Protein AF-A0A2T0BQ15-F1 (afdb_monomer)

Solvent-accessible surface area (backbone atoms only — not comparable to full-atom values): 6313 Å² total; per-residue (Å²): 106,24,30,39,38,37,35,32,74,86,77,49,72,52,70,53,41,28,50,55,69,60,53,50,50,51,54,53,51,52,72,65,61,74,88,78,66,89,41,71,50,75,47,66,38,82,91,47,77,49,77,45,54,50,73,47,51,68,48,77,51,77,43,77,57,71,75,83,78,70,88,64,88,60,79,81,61,71,74,48,74,63,56,56,54,49,52,54,49,53,52,56,48,53,54,51,53,53,56,54,60,76,72,110

Structure (mmCIF, N/CA/C/O backbone):
data_AF-A0A2T0BQ15-F1
#
_entry.id   AF-A0A2T0BQ15-F1
#
loop_
_atom_site.group_PDB
_atom_site.id
_atom_site.type_symbol
_atom_site.label_atom_id
_atom_site.label_alt_id
_atom_site.label_comp_id
_atom_site.label_asym_id
_atom_site.label_entity_id
_atom_site.label_seq_id
_atom_site.pdbx_PDB_ins_code
_atom_site.Cartn_x
_atom_site.Cartn_y
_atom_site.Cartn_z
_atom_site.occupancy
_atom_site.B_iso_or_equiv
_atom_site.auth_seq_id
_atom_site.auth_comp_id
_atom_site.auth_asym_id
_atom_site.auth_atom_id
_atom_site.pdbx_PDB_model_num
ATOM 1 N N . MET A 1 1 ? 2.068 10.011 8.830 1.00 90.19 1 MET A N 1
ATOM 2 C CA . MET A 1 1 ? 2.022 8.640 8.282 1.00 90.19 1 MET A CA 1
ATOM 3 C C . MET A 1 1 ? 0.958 8.592 7.204 1.00 90.19 1 MET A C 1
ATOM 5 O O . MET A 1 1 ? 0.005 9.365 7.279 1.00 90.19 1 MET A O 1
ATOM 9 N N . LYS A 1 2 ? 1.134 7.74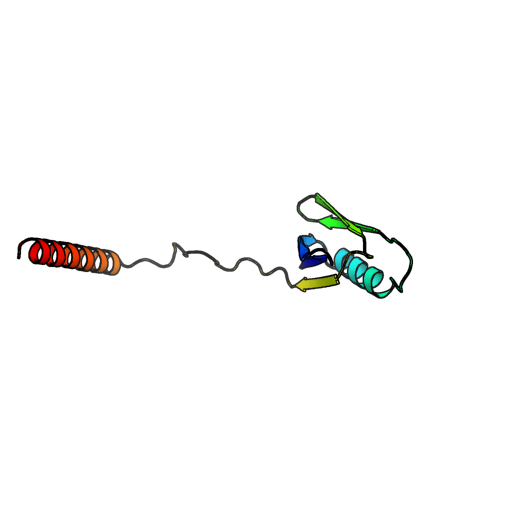4 6.198 1.00 93.56 2 LYS A N 1
ATOM 10 C CA . LYS A 1 2 ? 0.166 7.515 5.123 1.00 93.56 2 LYS A CA 1
ATOM 11 C C . LYS A 1 2 ? 0.022 6.011 4.932 1.00 93.56 2 LYS A C 1
ATOM 13 O O . LYS A 1 2 ? 1.001 5.279 5.095 1.00 93.56 2 LYS A O 1
ATOM 18 N N . ASP A 1 3 ? -1.178 5.587 4.570 1.00 95.00 3 ASP A N 1
ATOM 19 C CA . ASP A 1 3 ? -1.414 4.195 4.214 1.00 95.00 3 ASP A CA 1
ATOM 20 C C . ASP A 1 3 ? -1.012 3.993 2.759 1.00 95.00 3 ASP A C 1
ATOM 22 O O . ASP A 1 3 ? -1.159 4.890 1.918 1.00 95.00 3 ASP A O 1
ATOM 26 N N . TYR A 1 4 ? -0.490 2.816 2.452 1.00 95.62 4 TYR A N 1
ATOM 27 C CA . TYR A 1 4 ? -0.145 2.453 1.092 1.00 95.62 4 TYR A CA 1
ATOM 28 C C . TYR A 1 4 ? -0.694 1.085 0.724 1.00 95.62 4 TYR A C 1
ATOM 30 O O . TYR A 1 4 ? -0.937 0.209 1.553 1.00 95.62 4 TYR A O 1
ATOM 38 N N . THR A 1 5 ? -0.874 0.893 -0.575 1.00 96.62 5 THR A N 1
ATOM 39 C CA . THR A 1 5 ? -1.113 -0.418 -1.164 1.00 96.62 5 THR A CA 1
ATOM 40 C C . THR A 1 5 ? -0.315 -0.521 -2.451 1.00 96.62 5 THR A C 1
ATOM 42 O O . THR A 1 5 ? -0.438 0.308 -3.355 1.00 96.62 5 THR A O 1
ATOM 45 N N . ILE A 1 6 ? 0.528 -1.542 -2.525 1.00 96.50 6 ILE A N 1
ATOM 46 C CA . ILE A 1 6 ? 1.339 -1.883 -3.684 1.00 96.50 6 ILE A CA 1
ATOM 47 C C . ILE A 1 6 ? 0.724 -3.130 -4.305 1.00 96.50 6 ILE A C 1
ATOM 49 O O . ILE A 1 6 ? 0.712 -4.188 -3.679 1.00 96.50 6 ILE A O 1
ATOM 53 N N . TRP A 1 7 ? 0.248 -3.028 -5.543 1.00 96.94 7 TRP A N 1
ATOM 54 C CA . TRP A 1 7 ? -0.179 -4.190 -6.321 1.00 96.94 7 TRP A CA 1
ATOM 55 C C . TRP A 1 7 ? 0.988 -4.728 -7.123 1.00 96.94 7 TRP A C 1
ATOM 57 O O . TRP A 1 7 ? 1.656 -3.981 -7.843 1.00 96.94 7 TRP A O 1
ATOM 67 N N . LEU A 1 8 ? 1.205 -6.032 -7.024 1.00 95.19 8 LEU A N 1
ATOM 68 C CA . LEU A 1 8 ? 2.200 -6.757 -7.794 1.00 95.19 8 LEU A CA 1
ATOM 69 C C . LEU A 1 8 ? 1.543 -7.389 -9.023 1.00 95.19 8 LEU A C 1
ATOM 71 O O . LEU A 1 8 ? 0.388 -7.809 -8.983 1.00 95.19 8 LEU A O 1
ATOM 75 N N . LYS A 1 9 ? 2.303 -7.543 -10.108 1.00 92.75 9 LYS A N 1
ATOM 76 C CA . LYS A 1 9 ? 1.841 -8.156 -11.368 1.00 92.75 9 LYS A CA 1
ATOM 77 C C . LYS A 1 9 ? 1.307 -9.583 -11.200 1.00 92.75 9 LYS A C 1
ATOM 79 O O . LYS A 1 9 ? 0.532 -10.040 -12.031 1.00 92.75 9 LYS A O 1
ATOM 84 N N . GLY A 1 10 ? 1.711 -10.277 -10.133 1.00 92.50 10 GLY A N 1
ATOM 85 C CA . GLY A 1 10 ? 1.203 -11.603 -9.768 1.00 92.50 10 GLY A CA 1
ATOM 86 C C . GLY A 1 10 ? -0.195 -11.607 -9.136 1.00 92.50 10 GLY A C 1
ATOM 87 O O . GLY A 1 10 ? -0.669 -12.672 -8.762 1.00 92.50 10 GLY A O 1
ATOM 88 N N . GLY A 1 11 ? -0.842 -10.447 -8.978 1.00 91.19 11 GLY A N 1
ATOM 89 C CA . GLY A 1 11 ? -2.169 -10.309 -8.366 1.00 91.19 11 GLY A CA 1
ATOM 90 C C . GLY A 1 11 ? -2.154 -10.152 -6.843 1.00 91.19 11 GLY A C 1
ATOM 91 O O . GLY A 1 11 ? -3.180 -9.823 -6.255 1.00 91.19 11 GLY A O 1
ATOM 92 N N . ASN A 1 12 ? -0.996 -10.334 -6.207 1.00 95.19 12 ASN A N 1
ATOM 93 C CA . ASN A 1 12 ? -0.816 -10.092 -4.778 1.00 95.19 12 ASN A CA 1
ATOM 94 C C . ASN A 1 12 ? -0.688 -8.593 -4.482 1.00 95.19 12 ASN A C 1
ATOM 96 O O . ASN A 1 12 ? -0.275 -7.809 -5.341 1.00 95.19 12 ASN A O 1
ATOM 100 N N . SER A 1 13 ? -0.967 -8.212 -3.238 1.00 95.88 13 SER A N 1
ATOM 101 C CA . SER A 1 13 ? -0.777 -6.847 -2.754 1.00 95.88 13 SER A CA 1
ATOM 102 C C . SER A 1 13 ? -0.020 -6.810 -1.433 1.00 95.88 13 SER A C 1
ATOM 104 O O . SER A 1 13 ? -0.200 -7.687 -0.592 1.00 95.88 13 SER A O 1
ATOM 106 N N . ILE A 1 14 ? 0.778 -5.762 -1.248 1.00 95.44 14 ILE A N 1
ATOM 107 C CA . ILE A 1 14 ? 1.416 -5.409 0.022 1.00 95.44 14 IL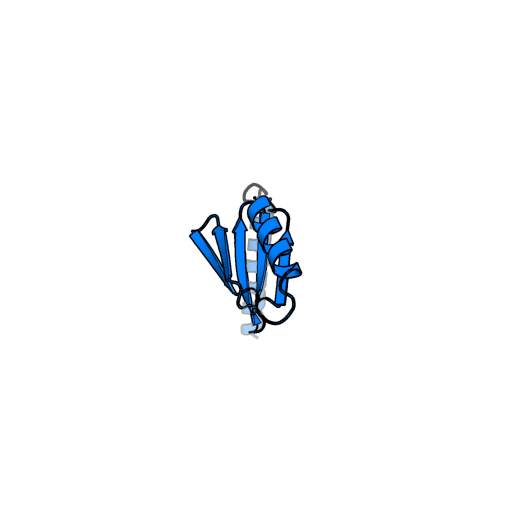E A CA 1
ATOM 108 C C . ILE A 1 14 ? 0.761 -4.116 0.492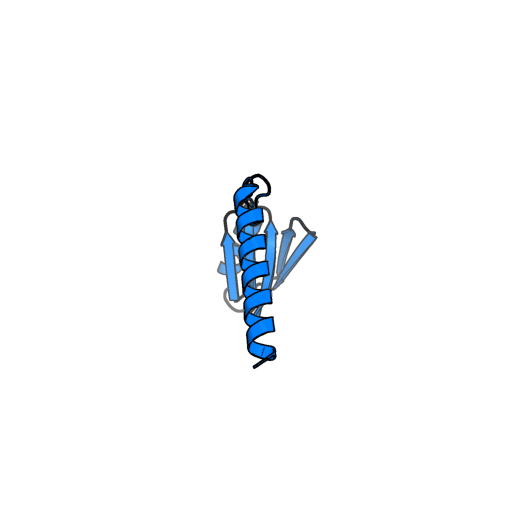 1.00 95.44 14 ILE A C 1
ATOM 110 O O . ILE A 1 14 ? 0.756 -3.133 -0.250 1.00 95.44 14 ILE A O 1
ATOM 114 N N . GLY A 1 15 ? 0.181 -4.127 1.684 1.00 95.12 15 GLY A N 1
ATOM 115 C CA . GLY A 1 15 ? -0.416 -2.948 2.299 1.00 95.12 15 GLY A CA 1
ATOM 116 C C . GLY A 1 15 ? 0.190 -2.701 3.670 1.00 95.12 15 GLY A C 1
ATOM 117 O O . GLY A 1 15 ? 0.643 -3.647 4.310 1.00 95.12 15 GLY A O 1
ATOM 118 N N . GLY A 1 16 ? 0.190 -1.443 4.089 1.00 94.94 16 GLY A N 1
ATOM 119 C CA . GLY A 1 16 ? 0.724 -1.030 5.379 1.00 94.94 16 GLY A CA 1
ATOM 120 C C . GLY A 1 16 ? 0.675 0.483 5.554 1.00 94.94 16 GLY A C 1
ATOM 121 O O . GLY A 1 16 ? 0.006 1.190 4.789 1.00 94.94 16 GLY A O 1
ATOM 122 N N . THR A 1 17 ? 1.417 0.974 6.539 1.00 95.75 17 THR A N 1
ATOM 123 C CA . THR A 1 17 ? 1.466 2.383 6.923 1.00 95.75 17 THR A CA 1
ATOM 124 C C . THR A 1 17 ? 2.924 2.808 7.102 1.00 95.75 17 THR A C 1
ATOM 126 O O . THR A 1 17 ? 3.672 2.235 7.888 1.00 95.75 17 THR A O 1
ATOM 129 N N . ALA A 1 18 ? 3.347 3.856 6.392 1.00 95.62 18 ALA A N 1
ATOM 130 C CA . ALA A 1 18 ? 4.733 4.337 6.415 1.00 95.62 18 ALA A CA 1
ATOM 131 C C . ALA A 1 18 ? 4.813 5.873 6.443 1.00 95.62 18 ALA A C 1
ATOM 133 O O . ALA A 1 18 ? 3.797 6.585 6.378 1.00 95.62 18 ALA A O 1
ATOM 134 N N . LYS A 1 19 ? 6.029 6.414 6.589 1.00 95.75 19 LYS A N 1
ATOM 135 C CA . LYS A 1 19 ? 6.257 7.861 6.484 1.00 95.75 19 LYS A CA 1
ATOM 136 C C . LYS A 1 19 ? 6.006 8.311 5.049 1.00 95.75 19 LYS A C 1
ATOM 138 O O . LYS A 1 19 ? 6.304 7.609 4.089 1.00 95.75 19 LYS A O 1
ATOM 143 N N . GLU A 1 20 ? 5.447 9.507 4.907 1.00 93.94 20 GLU A N 1
ATOM 144 C CA . GLU A 1 20 ? 5.085 10.043 3.594 1.00 93.94 20 GLU A CA 1
ATOM 145 C C . GLU A 1 20 ? 6.310 10.223 2.687 1.00 93.94 20 GLU A C 1
ATOM 147 O O . GLU A 1 20 ? 6.248 9.866 1.513 1.00 93.94 20 GLU A O 1
ATOM 152 N N . ASP A 1 21 ? 7.434 10.674 3.247 1.00 95.06 21 ASP A N 1
ATOM 153 C CA . ASP A 1 21 ? 8.688 10.862 2.511 1.00 95.06 21 ASP A CA 1
ATOM 154 C C . ASP A 1 21 ? 9.203 9.551 1.894 1.00 95.06 21 ASP A C 1
ATOM 156 O O . ASP A 1 21 ? 9.589 9.525 0.722 1.00 95.06 21 ASP A O 1
ATOM 160 N N . ASP A 1 22 ? 9.123 8.441 2.636 1.00 95.44 22 ASP A N 1
ATOM 161 C CA . ASP A 1 22 ? 9.546 7.119 2.161 1.00 95.44 22 ASP A CA 1
ATOM 162 C C . ASP A 1 22 ? 8.668 6.630 0.998 1.00 95.44 22 ASP A C 1
ATOM 164 O O . ASP A 1 22 ? 9.168 6.088 0.005 1.00 95.44 22 ASP A O 1
ATOM 168 N N . LEU A 1 23 ? 7.357 6.880 1.077 1.00 95.06 23 LEU A N 1
ATOM 169 C CA . LEU A 1 23 ? 6.388 6.515 0.040 1.00 95.06 23 LEU A CA 1
ATOM 170 C C . LEU A 1 23 ? 6.495 7.403 -1.207 1.00 95.06 23 LEU A C 1
ATOM 172 O O . LEU A 1 23 ? 6.298 6.932 -2.334 1.00 95.06 23 LEU A O 1
ATOM 176 N N . ILE A 1 24 ? 6.837 8.682 -1.039 1.00 93.94 24 ILE A N 1
ATOM 177 C CA . ILE A 1 24 ? 7.174 9.572 -2.155 1.00 93.94 24 ILE A CA 1
ATOM 178 C C . ILE A 1 24 ? 8.431 9.051 -2.858 1.00 93.94 24 ILE A C 1
ATOM 180 O O . ILE A 1 24 ? 8.415 8.916 -4.085 1.00 93.94 24 ILE A O 1
ATOM 184 N N . GLY A 1 25 ? 9.468 8.675 -2.102 1.00 93.56 25 GLY A N 1
ATOM 185 C CA . GLY A 1 25 ? 10.683 8.058 -2.638 1.00 93.56 25 GLY A CA 1
ATOM 186 C C . GLY A 1 25 ? 10.386 6.791 -3.446 1.00 93.56 25 GLY A C 1
ATOM 187 O O . GLY A 1 25 ? 10.809 6.679 -4.601 1.00 93.56 25 GLY A O 1
ATOM 188 N N . LEU A 1 26 ? 9.544 5.898 -2.913 1.00 93.50 26 LEU A N 1
ATOM 189 C CA . LEU A 1 26 ? 9.080 4.693 -3.606 1.00 93.50 26 LEU A CA 1
ATOM 190 C C . LEU A 1 26 ? 8.423 5.035 -4.956 1.00 93.50 26 LEU A C 1
ATOM 192 O O . LEU A 1 26 ? 8.757 4.454 -5.994 1.00 93.50 26 LEU A O 1
ATOM 196 N N . LYS A 1 27 ? 7.501 6.005 -4.963 1.00 92.06 27 LYS A N 1
ATOM 197 C CA . LYS A 1 27 ? 6.780 6.447 -6.167 1.00 92.06 27 LYS A CA 1
ATOM 198 C C . LYS A 1 27 ? 7.718 7.051 -7.210 1.00 92.06 27 LYS A C 1
ATOM 200 O O . LYS A 1 27 ? 7.535 6.827 -8.410 1.00 92.06 27 LYS A O 1
ATOM 205 N N . GLU A 1 28 ? 8.701 7.836 -6.787 1.00 91.19 28 GLU A N 1
ATOM 206 C CA . GLU A 1 28 ? 9.694 8.413 -7.690 1.00 91.19 28 GLU A CA 1
ATOM 207 C C . GLU A 1 28 ? 10.606 7.355 -8.300 1.00 91.19 28 GLU A C 1
ATOM 209 O O . GLU A 1 28 ? 10.843 7.381 -9.511 1.00 91.19 28 GLU A O 1
ATOM 214 N N . CYS A 1 29 ? 11.090 6.414 -7.488 1.00 90.75 29 CYS A N 1
ATOM 215 C CA . CYS A 1 29 ? 11.880 5.288 -7.963 1.00 90.75 29 CYS A CA 1
ATOM 216 C C . CYS A 1 29 ? 11.082 4.467 -8.978 1.00 90.75 29 CYS A C 1
ATOM 218 O O . CYS A 1 29 ? 11.574 4.242 -10.081 1.00 90.75 29 CYS A O 1
ATOM 220 N N . PHE A 1 30 ? 9.820 4.134 -8.688 1.00 90.31 30 PHE A N 1
ATOM 221 C CA . PHE A 1 30 ? 8.946 3.410 -9.615 1.00 90.31 30 PHE A CA 1
ATOM 222 C C . PHE A 1 30 ? 8.794 4.116 -10.974 1.00 90.31 30 PHE A C 1
ATOM 224 O O . PHE A 1 30 ? 8.940 3.484 -12.018 1.00 90.31 30 PHE A O 1
ATOM 231 N N . LYS A 1 31 ? 8.601 5.444 -10.996 1.00 88.06 31 LYS A N 1
ATOM 232 C CA . LYS A 1 31 ? 8.535 6.225 -12.251 1.00 88.06 31 LYS A CA 1
ATOM 233 C C . LYS A 1 31 ? 9.836 6.193 -13.060 1.00 88.06 31 LYS A C 1
ATOM 235 O O . LYS A 1 31 ? 9.800 6.323 -14.285 1.00 88.06 31 LYS A O 1
ATOM 240 N N . LYS A 1 32 ? 10.984 6.085 -12.383 1.00 86.12 32 LYS A N 1
ATOM 241 C CA . LYS A 1 32 ? 12.320 6.078 -12.999 1.00 86.12 32 LYS A CA 1
ATOM 242 C C . LYS A 1 32 ? 12.707 4.702 -13.547 1.00 86.12 32 LYS A C 1
ATOM 244 O O . LYS A 1 32 ? 13.595 4.637 -14.397 1.00 86.12 32 LYS A O 1
ATOM 249 N N . VAL A 1 33 ? 12.035 3.624 -13.130 1.00 81.31 33 VAL A N 1
ATOM 250 C CA . VAL A 1 33 ? 12.264 2.258 -13.630 1.00 81.31 33 VAL A CA 1
ATOM 251 C C . VAL A 1 33 ? 11.731 2.135 -15.060 1.00 81.31 33 VAL A C 1
ATOM 253 O O . VAL A 1 33 ? 10.667 1.594 -15.344 1.00 81.31 33 VAL A O 1
ATOM 256 N N . LYS A 1 34 ? 12.504 2.661 -16.011 1.00 60.62 34 LYS A N 1
ATOM 257 C CA . LYS A 1 34 ? 12.321 2.413 -17.438 1.00 60.62 34 LYS A CA 1
ATOM 258 C C . LYS A 1 34 ? 13.044 1.117 -17.810 1.00 60.62 34 LYS A C 1
ATOM 260 O O . LYS A 1 34 ? 14.222 1.096 -18.141 1.00 60.62 34 LYS A O 1
ATOM 265 N N . HIS A 1 35 ? 12.282 0.031 -17.794 1.00 57.91 35 HIS A N 1
ATOM 266 C CA . HIS A 1 35 ? 12.426 -1.116 -18.694 1.00 57.91 35 HIS A CA 1
ATOM 267 C C . HIS A 1 35 ? 13.597 -2.106 -18.593 1.00 57.91 35 HIS A C 1
ATOM 269 O O . HIS A 1 35 ? 13.560 -3.034 -19.399 1.00 57.91 35 HIS A O 1
ATOM 275 N N . ARG A 1 36 ? 14.574 -2.045 -17.672 1.00 53.62 36 ARG A N 1
ATOM 276 C CA . ARG A 1 36 ? 15.563 -3.159 -17.590 1.00 53.62 36 ARG A CA 1
ATOM 277 C C . ARG A 1 36 ? 16.384 -3.337 -16.314 1.00 53.62 36 ARG A C 1
ATOM 279 O O . ARG A 1 36 ? 17.183 -4.268 -16.258 1.00 53.62 36 ARG A O 1
ATOM 286 N N . SER A 1 37 ? 16.187 -2.513 -15.295 1.00 59.91 37 SER A N 1
ATOM 287 C CA . SER A 1 37 ? 16.924 -2.645 -14.037 1.00 59.91 37 SER A CA 1
ATOM 288 C C . SER A 1 37 ? 16.032 -3.325 -13.006 1.00 59.91 37 SER A C 1
ATOM 290 O O . SER A 1 37 ? 15.022 -2.749 -12.603 1.00 59.91 37 SER A O 1
ATOM 292 N N . TYR A 1 38 ? 16.400 -4.529 -12.564 1.00 61.12 38 TYR A N 1
ATOM 293 C CA . TYR A 1 38 ? 15.881 -5.081 -11.313 1.00 61.12 38 TYR A CA 1
ATOM 294 C C . TYR A 1 38 ? 16.324 -4.152 -10.180 1.00 61.12 38 TYR A C 1
ATOM 296 O O . TYR A 1 38 ? 17.443 -4.250 -9.687 1.00 61.12 38 TYR A O 1
ATOM 304 N N . SER A 1 39 ? 15.480 -3.192 -9.819 1.00 77.25 39 SER A N 1
ATOM 305 C CA . SER A 1 39 ? 15.707 -2.306 -8.682 1.00 77.25 39 SER A CA 1
ATOM 306 C C . SER A 1 39 ? 14.745 -2.688 -7.568 1.00 77.25 39 SER A C 1
ATOM 308 O O . SER A 1 39 ? 13.526 -2.606 -7.744 1.00 77.25 39 SER A O 1
ATOM 310 N N . GLY A 1 40 ? 15.302 -3.124 -6.443 1.00 88.06 40 GLY A N 1
ATOM 311 C CA . GLY A 1 40 ? 14.574 -3.187 -5.184 1.00 88.06 40 GLY A CA 1
ATOM 312 C C . GLY A 1 40 ? 14.424 -1.790 -4.585 1.00 88.06 40 GLY A C 1
ATOM 313 O O . GLY A 1 40 ? 15.239 -0.906 -4.853 1.00 88.06 40 GLY A O 1
ATOM 314 N N . TYR A 1 41 ? 13.383 -1.599 -3.791 1.00 92.88 41 TYR A N 1
ATOM 315 C CA . TYR A 1 41 ? 13.224 -0.452 -2.910 1.00 92.88 41 TYR A CA 1
ATOM 316 C C . TYR A 1 41 ? 12.876 -0.970 -1.517 1.00 92.88 41 TYR A C 1
ATOM 318 O O . TYR A 1 41 ? 12.068 -1.892 -1.392 1.00 92.88 41 TYR A O 1
ATOM 326 N N . GLU A 1 42 ? 13.511 -0.405 -0.500 1.00 95.50 42 GLU A N 1
ATOM 327 C CA . GLU A 1 42 ? 13.340 -0.790 0.897 1.00 95.50 42 GLU A CA 1
ATOM 328 C C . GLU A 1 42 ? 12.941 0.435 1.709 1.00 95.50 42 GLU A C 1
ATOM 330 O O . GLU A 1 42 ? 13.485 1.520 1.495 1.00 95.50 42 GLU A O 1
ATOM 335 N N . PHE A 1 43 ? 11.979 0.263 2.610 1.00 96.06 43 PHE A N 1
ATOM 336 C CA . PHE A 1 43 ? 11.550 1.306 3.532 1.00 96.06 43 PHE A CA 1
ATOM 337 C C . PHE A 1 43 ? 10.986 0.714 4.826 1.00 96.06 43 PHE A C 1
ATOM 339 O O . PHE A 1 43 ? 10.600 -0.455 4.880 1.00 96.06 43 PHE A O 1
ATOM 346 N N . GLU A 1 44 ? 10.951 1.545 5.866 1.00 96.62 44 GLU A N 1
ATOM 347 C CA . GLU A 1 44 ? 10.405 1.200 7.176 1.00 96.62 44 GLU A CA 1
ATOM 348 C C . GLU A 1 44 ? 8.886 1.448 7.200 1.00 96.62 44 GLU A C 1
ATOM 350 O O . GLU A 1 44 ? 8.398 2.552 6.939 1.00 96.62 44 GLU A O 1
ATOM 355 N N . ASP A 1 45 ? 8.144 0.392 7.503 1.00 94.94 45 ASP A N 1
ATOM 356 C CA . ASP A 1 45 ? 6.723 0.386 7.827 1.00 94.94 45 ASP A CA 1
ATOM 357 C C . ASP A 1 45 ? 6.541 0.400 9.354 1.00 94.94 45 ASP A C 1
ATOM 359 O O . ASP A 1 45 ? 7.439 0.043 10.116 1.00 94.94 45 ASP A O 1
ATOM 363 N N . THR A 1 46 ? 5.357 0.775 9.826 1.00 93.81 46 THR A N 1
ATOM 364 C CA . THR A 1 46 ? 4.969 0.634 11.236 1.00 93.81 46 THR A CA 1
ATOM 365 C C . THR A 1 46 ? 5.151 -0.768 11.825 1.00 93.81 46 THR A C 1
ATOM 367 O O . THR A 1 46 ? 5.417 -0.881 13.021 1.00 93.81 46 THR A O 1
ATOM 370 N N . GLU A 1 47 ? 5.009 -1.825 11.022 1.00 92.81 47 GLU A N 1
ATOM 371 C CA . GLU A 1 47 ? 5.098 -3.220 11.470 1.00 92.81 47 GLU A CA 1
ATOM 372 C C . GLU A 1 47 ? 6.453 -3.880 11.164 1.00 92.81 47 GLU A C 1
ATOM 374 O O . GLU A 1 47 ? 6.700 -5.014 11.583 1.00 92.81 47 GLU A O 1
ATOM 379 N N . GLY A 1 48 ? 7.359 -3.199 10.455 1.00 94.31 48 GLY A N 1
ATOM 380 C CA . GLY A 1 48 ? 8.661 -3.760 10.100 1.00 94.31 48 GLY A CA 1
ATOM 381 C C . GLY A 1 48 ? 9.296 -3.112 8.876 1.00 94.31 48 GLY A C 1
ATOM 382 O O . GLY A 1 48 ? 9.127 -1.930 8.620 1.00 94.31 48 GLY A O 1
ATOM 383 N N . ILE A 1 49 ? 10.061 -3.889 8.112 1.00 96.19 49 ILE A N 1
ATOM 384 C CA . ILE A 1 49 ? 10.729 -3.411 6.896 1.00 96.19 49 ILE A CA 1
ATOM 385 C C . ILE A 1 49 ? 10.055 -4.041 5.684 1.00 96.19 49 ILE A C 1
ATOM 387 O O . ILE A 1 49 ? 9.849 -5.256 5.640 1.00 96.19 49 ILE A O 1
ATOM 391 N N . VAL A 1 50 ? 9.750 -3.220 4.683 1.00 95.75 50 VAL A N 1
ATOM 392 C CA . VAL A 1 50 ? 9.181 -3.669 3.414 1.00 95.75 50 VAL A CA 1
ATOM 393 C C . VAL A 1 50 ? 10.217 -3.549 2.312 1.00 95.75 50 VAL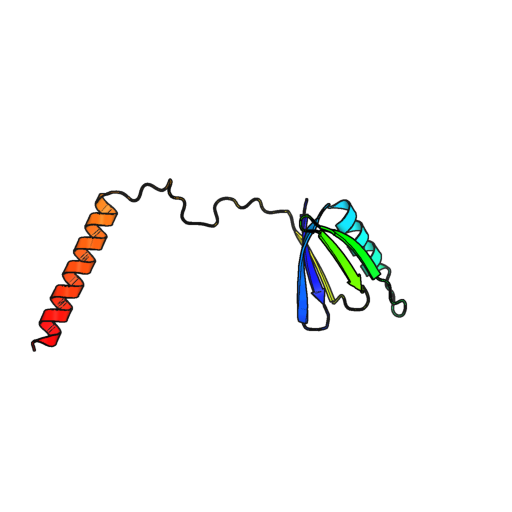 A C 1
ATOM 395 O O . VAL A 1 50 ? 10.692 -2.461 1.996 1.00 95.75 50 VAL A O 1
ATOM 398 N N . CYS A 1 51 ? 10.518 -4.683 1.682 1.00 94.12 51 CYS A N 1
ATOM 399 C CA . CYS A 1 51 ? 11.379 -4.769 0.510 1.00 94.12 51 CYS A CA 1
ATOM 400 C C . CYS A 1 51 ? 10.521 -5.134 -0.706 1.00 94.12 51 CYS A C 1
ATOM 402 O O . CYS A 1 51 ? 9.880 -6.186 -0.731 1.00 94.12 51 CYS A O 1
ATOM 404 N N . VAL A 1 52 ? 10.522 -4.293 -1.741 1.00 92.81 52 VAL A N 1
ATOM 405 C CA . VAL A 1 52 ? 9.733 -4.521 -2.957 1.00 92.81 52 VAL A CA 1
ATOM 406 C C . VAL A 1 52 ? 10.603 -4.468 -4.206 1.00 92.81 52 VAL A C 1
ATOM 408 O O . VAL A 1 52 ? 11.379 -3.535 -4.410 1.00 92.81 52 VAL A O 1
ATOM 411 N N . CYS A 1 53 ? 10.455 -5.456 -5.091 1.00 92.19 53 CYS A N 1
ATOM 412 C CA . CYS A 1 53 ? 11.045 -5.385 -6.422 1.00 92.19 53 CYS A CA 1
ATOM 413 C C . CYS A 1 53 ? 10.189 -4.479 -7.314 1.00 92.19 53 CYS A C 1
ATOM 415 O O . CYS A 1 53 ? 9.074 -4.838 -7.690 1.00 92.19 53 CYS A O 1
ATOM 417 N N . LEU A 1 54 ? 10.711 -3.315 -7.711 1.00 91.69 54 LEU A N 1
ATOM 418 C CA . LEU A 1 54 ? 9.964 -2.343 -8.522 1.00 91.69 54 LEU A CA 1
ATOM 419 C C . LEU A 1 54 ? 9.601 -2.874 -9.914 1.00 91.69 54 LEU A C 1
ATOM 421 O O . LEU A 1 54 ? 8.669 -2.374 -10.538 1.00 91.69 54 LEU A O 1
ATOM 425 N N . SER A 1 55 ? 10.312 -3.898 -10.397 1.00 89.81 55 SER A N 1
ATOM 426 C CA . SER A 1 55 ? 9.977 -4.579 -11.655 1.00 89.81 55 SER A CA 1
ATOM 427 C C . SER A 1 55 ? 8.683 -5.392 -11.563 1.00 89.81 55 SER A C 1
ATOM 429 O O . SER A 1 55 ? 8.017 -5.573 -12.586 1.00 89.81 55 SER A O 1
ATOM 431 N N . ASP A 1 56 ? 8.298 -5.824 -10.362 1.00 90.94 56 ASP A N 1
ATOM 432 C CA . ASP A 1 56 ? 7.088 -6.612 -10.115 1.00 90.94 56 ASP A CA 1
ATOM 433 C C . ASP A 1 56 ? 5.894 -5.747 -9.717 1.00 90.94 56 ASP A C 1
ATOM 435 O O . ASP A 1 56 ? 4.763 -6.229 -9.711 1.00 90.94 56 ASP A O 1
ATOM 439 N N . VAL A 1 57 ? 6.116 -4.461 -9.443 1.00 92.50 57 VAL A N 1
ATOM 440 C CA . VAL A 1 57 ? 5.052 -3.511 -9.118 1.00 92.50 57 VAL A CA 1
ATOM 441 C C . VAL A 1 57 ? 4.224 -3.200 -10.365 1.00 92.50 57 VAL A C 1
ATOM 443 O O . VAL A 1 57 ? 4.741 -2.855 -11.430 1.00 92.50 57 VAL A O 1
ATOM 446 N N . GLN A 1 58 ? 2.911 -3.325 -10.222 1.00 94.00 58 GLN A N 1
ATOM 447 C C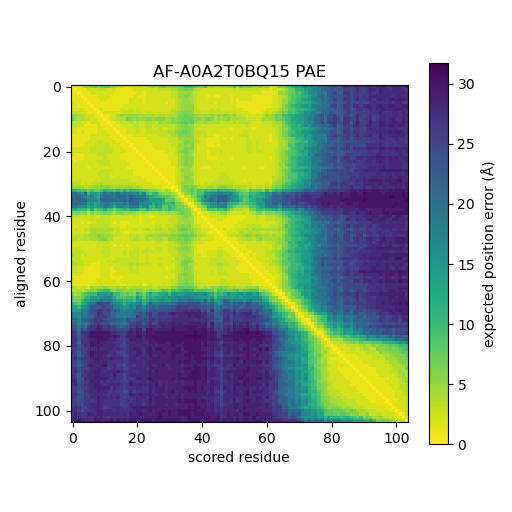A . GLN A 1 58 ? 1.913 -2.939 -11.213 1.00 94.00 58 GLN A CA 1
ATOM 448 C C . GLN A 1 58 ? 1.351 -1.547 -10.916 1.00 94.00 58 GLN A C 1
ATOM 450 O O . GLN A 1 58 ? 1.215 -0.733 -11.828 1.00 94.00 58 GLN A O 1
ATOM 455 N N . ALA A 1 59 ? 1.023 -1.274 -9.654 1.00 94.25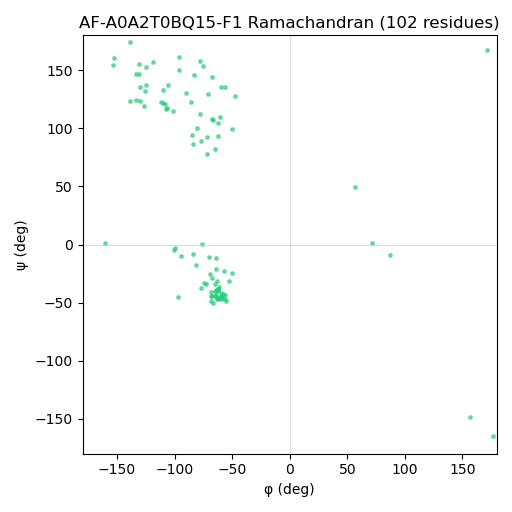 59 ALA A N 1
ATOM 456 C CA . ALA A 1 59 ? 0.451 -0.006 -9.222 1.00 94.25 59 ALA A CA 1
ATOM 457 C C . ALA A 1 59 ? 0.785 0.280 -7.755 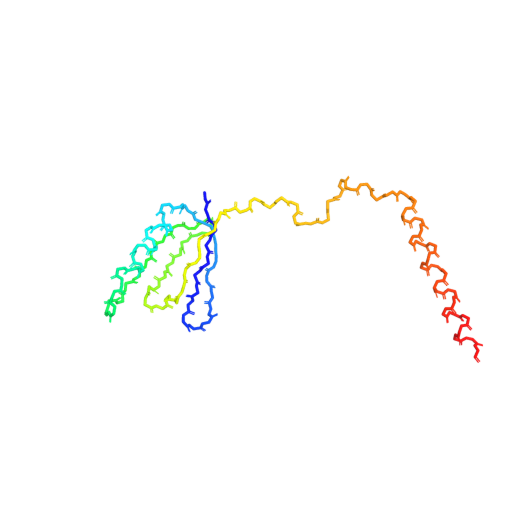1.00 94.25 59 ALA A C 1
ATOM 459 O O . ALA A 1 59 ? 0.999 -0.640 -6.968 1.00 94.25 59 ALA A O 1
ATOM 460 N N . ILE A 1 60 ? 0.795 1.564 -7.395 1.00 94.62 60 ILE A N 1
ATOM 461 C CA . ILE A 1 60 ? 0.992 2.045 -6.024 1.00 94.62 60 ILE A CA 1
ATOM 462 C C . ILE A 1 60 ? -0.120 3.050 -5.725 1.00 94.62 60 ILE A C 1
ATOM 464 O O . ILE A 1 60 ? -0.257 4.044 -6.445 1.00 94.62 60 ILE A O 1
ATOM 468 N N . ALA A 1 61 ? -0.884 2.810 -4.663 1.00 94.75 61 ALA A N 1
ATOM 469 C CA . ALA A 1 61 ? -1.766 3.795 -4.050 1.00 94.75 61 ALA A CA 1
ATOM 470 C C . ALA A 1 61 ? -1.153 4.278 -2.734 1.00 94.75 61 ALA A C 1
ATOM 472 O O . ALA A 1 61 ? -0.635 3.477 -1.961 1.00 94.75 61 ALA A O 1
ATOM 473 N N . ILE A 1 62 ? -1.222 5.588 -2.506 1.00 93.44 62 ILE A N 1
ATOM 474 C CA . ILE A 1 62 ? -0.856 6.239 -1.247 1.00 93.44 62 ILE A CA 1
ATOM 475 C C . ILE A 1 62 ? -2.070 7.066 -0.851 1.00 93.44 62 ILE A C 1
ATOM 477 O O . ILE A 1 62 ? -2.492 7.940 -1.614 1.00 93.44 62 ILE A O 1
ATOM 481 N N . THR A 1 63 ? -2.644 6.766 0.303 1.00 89.44 63 THR A N 1
ATOM 482 C CA . THR A 1 63 ? -3.847 7.420 0.814 1.00 89.44 63 THR A CA 1
ATOM 483 C C . THR A 1 63 ? -3.549 8.103 2.133 1.00 89.44 63 THR A C 1
ATOM 485 O O . THR A 1 63 ? -2.595 7.772 2.841 1.00 89.44 63 THR A O 1
ATOM 488 N N . GLU A 1 64 ? -4.363 9.100 2.469 1.00 82.81 64 GLU A N 1
ATOM 489 C CA . GLU A 1 64 ? -4.311 9.644 3.818 1.00 82.81 64 GLU A CA 1
ATOM 490 C C . GLU A 1 64 ? -4.622 8.534 4.810 1.00 82.81 64 GLU A C 1
ATOM 492 O O . GLU A 1 64 ? -5.546 7.750 4.582 1.00 82.81 64 GLU A O 1
ATOM 497 N N . CYS A 1 65 ? -3.825 8.471 5.877 1.00 67.94 65 CYS A N 1
ATOM 498 C CA . CYS A 1 65 ? -4.109 7.579 6.983 1.00 67.94 65 CYS A CA 1
ATOM 499 C C . CYS A 1 65 ? -5.451 8.032 7.548 1.00 67.94 65 CYS A C 1
ATOM 501 O O . CYS A 1 65 ? -5.568 9.117 8.127 1.00 67.94 65 CYS A O 1
ATOM 503 N N . THR A 1 66 ? -6.493 7.269 7.243 1.00 64.88 66 THR A N 1
ATOM 504 C CA . THR A 1 66 ? -7.823 7.604 7.720 1.00 64.88 66 THR A CA 1
ATOM 505 C C . THR A 1 66 ? -7.848 7.089 9.141 1.00 64.88 66 THR A C 1
ATOM 507 O O . THR A 1 66 ? -7.981 5.885 9.352 1.00 64.88 66 THR A O 1
ATOM 510 N N . GLU A 1 67 ? -7.654 7.983 10.117 1.00 59.12 67 GLU A N 1
ATOM 511 C CA . GLU A 1 67 ? -7.910 7.627 11.511 1.00 59.12 67 GLU A CA 1
ATOM 512 C C . GLU A 1 67 ? -9.274 6.954 11.556 1.00 59.12 67 GLU A C 1
ATOM 514 O O . GLU A 1 67 ? -10.243 7.471 10.988 1.00 59.1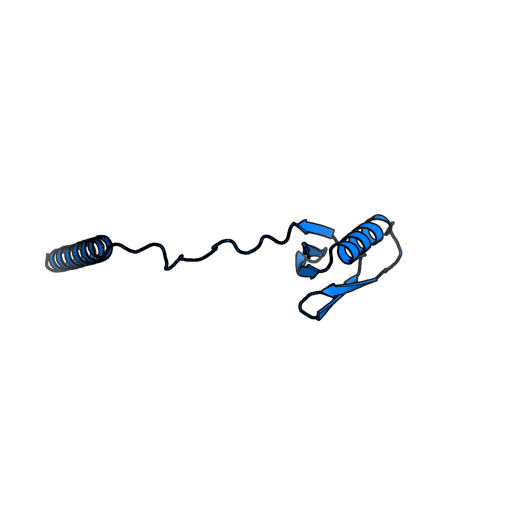2 67 GLU A O 1
ATOM 519 N N . ASN A 1 68 ? -9.314 5.771 12.161 1.00 57.22 68 ASN A N 1
ATOM 520 C CA . ASN A 1 68 ? -10.508 4.958 12.254 1.00 57.22 68 ASN A CA 1
ATOM 521 C C . ASN A 1 68 ? -11.536 5.708 13.116 1.00 57.22 68 ASN A C 1
ATOM 523 O O . ASN A 1 68 ? -11.621 5.516 14.326 1.00 57.22 68 ASN A O 1
ATOM 527 N N . LYS A 1 69 ? -12.265 6.642 12.503 1.00 55.78 69 LYS A N 1
ATOM 528 C CA . LYS A 1 69 ? -13.399 7.332 13.101 1.00 55.78 69 LYS A CA 1
ATOM 529 C C . LYS A 1 69 ? -14.556 6.348 13.053 1.00 55.78 69 LYS A C 1
ATOM 531 O O . LYS A 1 69 ? -15.285 6.295 12.069 1.00 55.78 69 LYS A O 1
ATOM 536 N N . ASP A 1 70 ? -14.661 5.543 14.102 1.00 55.12 70 ASP A N 1
ATOM 537 C CA . ASP A 1 70 ? -15.832 4.724 14.409 1.00 55.12 70 ASP A CA 1
ATOM 538 C C . ASP A 1 70 ? -16.275 3.745 13.306 1.00 55.12 70 ASP A C 1
ATOM 540 O O . ASP A 1 70 ? -17.461 3.650 12.986 1.00 55.12 70 ASP A O 1
ATOM 544 N N . ILE A 1 71 ? -15.366 2.941 12.745 1.00 56.34 71 ILE A N 1
ATOM 545 C CA . ILE A 1 71 ? -15.802 1.733 12.028 1.00 56.34 71 ILE A CA 1
ATOM 546 C C . ILE A 1 71 ? -16.002 0.616 13.063 1.00 56.34 71 ILE A C 1
ATOM 548 O O . ILE A 1 71 ? -15.100 -0.160 13.373 1.00 56.34 71 ILE A O 1
ATOM 552 N N . GLY A 1 72 ? -17.207 0.579 13.636 1.00 56.81 72 GLY A N 1
ATOM 553 C CA . GLY A 1 72 ? -17.657 -0.381 14.646 1.00 56.81 72 GLY A CA 1
ATOM 554 C C . GLY A 1 72 ? -19.017 0.018 15.230 1.00 56.81 72 GLY A C 1
ATOM 555 O O . GLY A 1 72 ? -19.494 1.130 15.013 1.00 56.81 72 GLY A O 1
ATOM 556 N N . PHE A 1 73 ? -19.672 -0.880 15.972 1.00 51.97 73 PHE A N 1
ATOM 557 C CA . PHE A 1 73 ? -20.836 -0.490 16.773 1.00 51.97 73 PHE A CA 1
ATOM 558 C C . PHE A 1 73 ? -20.360 0.446 17.883 1.00 51.97 73 PHE A C 1
ATOM 560 O O . PHE A 1 73 ? -19.709 0.000 18.826 1.00 51.97 73 PHE A O 1
ATOM 567 N N . ASN A 1 74 ? -20.671 1.736 17.767 1.00 52.97 74 ASN A N 1
ATOM 568 C CA . ASN A 1 74 ? -20.405 2.685 18.834 1.00 52.97 74 ASN A CA 1
ATOM 569 C C . ASN A 1 74 ? -21.318 2.337 20.026 1.00 52.97 74 ASN A C 1
ATOM 571 O O . ASN A 1 74 ? -22.537 2.523 19.961 1.00 52.97 74 ASN A O 1
ATOM 575 N N . THR A 1 75 ? -20.744 1.791 21.100 1.00 56.25 75 THR A N 1
ATOM 576 C CA . THR A 1 75 ? -21.473 1.436 22.329 1.00 56.25 75 THR A CA 1
ATOM 577 C C . THR A 1 75 ? -22.066 2.650 23.044 1.00 56.25 75 THR A C 1
ATOM 579 O O . THR A 1 75 ? -22.916 2.474 23.915 1.00 56.25 75 THR A O 1
ATOM 582 N N . ASP A 1 76 ? -21.677 3.867 22.649 1.00 53.22 76 ASP A N 1
ATOM 583 C CA . ASP A 1 76 ? -22.229 5.117 23.176 1.00 53.22 76 ASP A CA 1
ATOM 584 C C . ASP A 1 76 ? -23.526 5.533 22.472 1.00 53.22 76 ASP A C 1
ATOM 586 O O . ASP A 1 76 ? -24.239 6.425 22.942 1.00 53.22 76 ASP A O 1
ATOM 590 N N . SER A 1 77 ? -23.904 4.848 21.384 1.00 55.38 77 SER A N 1
ATOM 591 C CA . SER A 1 77 ? -25.287 4.877 20.919 1.00 55.38 77 SER A CA 1
ATOM 592 C C . SER A 1 77 ? -26.126 4.063 21.902 1.00 55.38 77 SER A C 1
ATOM 594 O O . SER A 1 77 ? -26.218 2.841 21.827 1.00 55.38 77 SER A O 1
ATOM 596 N N . GLN A 1 78 ? -26.683 4.762 22.893 1.00 57.97 78 GLN A N 1
ATOM 597 C CA . GLN A 1 78 ? -27.619 4.208 23.863 1.00 57.97 78 GLN A CA 1
ATOM 598 C C . GLN A 1 78 ? -28.720 3.454 23.109 1.00 57.97 78 GLN A C 1
ATOM 600 O O . GLN A 1 78 ? -29.660 4.065 22.601 1.00 57.97 78 GLN A O 1
ATOM 605 N N . ILE A 1 79 ? -28.611 2.125 23.021 1.00 60.34 79 ILE A N 1
ATOM 606 C CA . ILE A 1 79 ? -29.740 1.289 22.627 1.00 60.34 79 ILE A CA 1
ATOM 607 C C . ILE A 1 79 ? -30.791 1.567 23.691 1.00 60.34 79 ILE A C 1
ATOM 609 O O . ILE A 1 79 ? -30.604 1.212 24.860 1.00 60.34 79 ILE A O 1
ATOM 613 N N . SER A 1 80 ? -31.864 2.260 23.310 1.00 70.81 80 SER A N 1
ATOM 614 C CA . SER A 1 80 ? -32.917 2.580 24.258 1.00 70.81 80 SER A CA 1
ATOM 615 C C . SER A 1 80 ? -33.416 1.266 24.865 1.00 70.81 80 SER A C 1
ATOM 617 O O . SER A 1 80 ? -33.652 0.299 24.130 1.00 70.81 80 SER A O 1
ATOM 619 N N . PRO A 1 81 ? -33.625 1.188 26.191 1.00 72.25 81 PRO A N 1
ATOM 620 C CA . PRO A 1 81 ? -34.270 0.035 26.812 1.00 72.25 81 PRO A CA 1
ATOM 621 C C . PRO A 1 81 ? -35.592 -0.350 26.127 1.00 72.25 81 PRO A C 1
ATOM 623 O O . PRO A 1 81 ? -36.014 -1.508 26.189 1.00 72.25 81 PRO A O 1
ATOM 626 N N . ASP A 1 82 ? -36.241 0.598 25.450 1.00 77.81 82 ASP A N 1
ATOM 627 C CA . ASP A 1 82 ? -37.459 0.363 24.684 1.00 77.81 82 ASP A CA 1
ATOM 628 C C . ASP A 1 82 ? -37.216 -0.368 23.358 1.00 77.81 82 ASP A C 1
ATOM 630 O O . ASP A 1 82 ? -38.035 -1.214 22.987 1.00 77.81 82 ASP A O 1
ATOM 634 N N . ASP A 1 83 ? -36.075 -0.150 22.700 1.00 77.56 83 ASP A N 1
ATOM 635 C CA . ASP A 1 83 ? -35.696 -0.865 21.477 1.00 77.56 83 ASP A CA 1
ATOM 636 C C . ASP A 1 83 ? -35.406 -2.339 21.773 1.00 77.56 83 ASP A C 1
ATOM 638 O O . ASP A 1 83 ? -35.896 -3.227 21.069 1.00 77.56 83 ASP A O 1
ATOM 642 N N . VAL A 1 84 ? -34.724 -2.625 22.888 1.00 78.25 84 VAL A N 1
ATOM 643 C CA . VAL A 1 84 ? -34.495 -4.004 23.358 1.00 78.25 84 VAL A CA 1
ATOM 644 C C . VAL A 1 84 ? -35.825 -4.698 23.659 1.00 78.25 84 VAL A C 1
ATOM 646 O O . VAL A 1 84 ? -36.070 -5.824 23.215 1.00 78.25 84 VAL A O 1
ATOM 649 N N . LYS A 1 85 ? -36.737 -4.018 24.368 1.00 84.38 85 LYS A N 1
ATOM 650 C CA . LYS A 1 85 ? -38.073 -4.553 24.684 1.00 84.38 85 LYS A CA 1
ATOM 651 C C . LYS A 1 85 ? -38.931 -4.760 23.440 1.00 84.38 85 LYS A C 1
ATOM 653 O O . LYS A 1 85 ? -39.773 -5.662 23.438 1.00 84.38 85 LYS A O 1
ATOM 658 N N . LYS A 1 86 ? -38.790 -3.915 22.418 1.00 88.19 86 LYS A N 1
ATOM 659 C CA . LYS A 1 86 ? -39.495 -4.063 21.142 1.00 88.19 86 LYS A CA 1
ATOM 660 C C . LYS A 1 86 ? -38.984 -5.292 20.396 1.00 88.19 86 LYS A C 1
ATOM 662 O O . LYS A 1 86 ? -39.790 -6.150 20.038 1.00 88.19 86 LYS A O 1
ATOM 667 N N . CYS A 1 87 ? -37.665 -5.433 20.278 1.00 83.88 87 CYS A N 1
ATOM 668 C CA . CYS A 1 87 ? -37.027 -6.573 19.622 1.00 83.88 87 CYS A CA 1
ATOM 669 C C . CYS A 1 87 ? -37.403 -7.905 20.297 1.00 83.88 87 CYS A C 1
ATOM 671 O O . CYS A 1 87 ? -37.830 -8.851 19.635 1.00 83.88 87 CYS A O 1
ATOM 673 N N . ALA A 1 88 ? -37.363 -7.958 21.634 1.00 88.50 88 ALA A N 1
ATOM 674 C CA . ALA A 1 88 ? -37.751 -9.146 22.397 1.00 88.50 88 ALA A CA 1
ATOM 675 C C . ALA A 1 88 ? -39.231 -9.530 22.199 1.00 88.50 88 ALA A C 1
ATOM 677 O O . ALA A 1 88 ? -39.569 -10.717 22.106 1.00 88.50 88 ALA A O 1
ATOM 678 N N . ARG A 1 89 ? -40.126 -8.536 22.105 1.00 90.44 89 ARG A N 1
ATOM 679 C CA . ARG A 1 89 ? -41.556 -8.758 21.836 1.00 90.44 89 ARG A CA 1
ATOM 680 C C . ARG A 1 89 ? -41.801 -9.278 20.424 1.00 90.44 89 ARG A C 1
ATOM 682 O O . ARG A 1 89 ? -42.572 -10.223 20.264 1.00 90.44 89 ARG A O 1
ATOM 689 N N . GLU A 1 90 ? -41.144 -8.704 19.421 1.00 92.06 90 GLU A N 1
ATOM 690 C CA . GLU A 1 90 ? -41.258 -9.158 18.031 1.00 92.06 90 GLU A CA 1
ATOM 691 C C . GLU A 1 90 ? -40.730 -10.583 17.854 1.00 92.06 90 GLU A C 1
ATOM 693 O O . GLU A 1 90 ? -41.400 -11.412 17.236 1.00 92.06 90 GLU A O 1
ATOM 698 N N . PHE A 1 91 ? -39.590 -10.905 18.467 1.00 91.25 91 PHE A N 1
ATOM 699 C CA . PHE A 1 91 ? -39.036 -12.258 18.456 1.00 91.25 91 PHE A CA 1
ATOM 700 C C . PHE A 1 91 ? -39.984 -13.272 19.110 1.00 91.25 91 PHE A C 1
ATOM 702 O O . PHE A 1 91 ? -40.299 -14.307 18.523 1.00 91.25 91 PHE A O 1
ATOM 709 N N . SER A 1 92 ? -40.517 -12.936 20.289 1.00 92.69 92 SER A N 1
ATOM 710 C CA . SER A 1 92 ? -41.477 -13.787 21.005 1.00 92.69 92 SER A CA 1
ATOM 711 C C . SER A 1 92 ? -42.764 -14.015 20.211 1.00 92.69 92 SER A C 1
ATOM 713 O O . SER A 1 92 ? -43.338 -15.102 20.264 1.00 92.69 92 SER A O 1
ATOM 715 N N . LYS A 1 93 ? -43.230 -13.000 19.474 1.00 93.62 93 LYS A N 1
ATOM 716 C CA . LYS A 1 93 ? -44.400 -13.112 18.601 1.00 93.62 93 LYS A CA 1
ATOM 717 C C . LYS A 1 93 ? -44.127 -14.068 17.438 1.00 93.62 93 LYS A C 1
ATOM 719 O O . LYS A 1 93 ? -44.885 -15.012 17.262 1.00 93.62 93 LYS A O 1
ATOM 724 N N . ARG A 1 94 ? -43.009 -13.892 16.722 1.00 92.25 94 ARG A N 1
ATOM 725 C CA . ARG A 1 94 ? -42.623 -14.771 15.601 1.00 92.25 94 ARG A CA 1
ATOM 726 C C . ARG A 1 94 ? -42.499 -16.232 16.025 1.00 92.25 94 ARG A C 1
ATOM 728 O O . ARG A 1 94 ? -43.004 -17.107 15.337 1.00 92.25 94 ARG A O 1
ATOM 735 N N . LEU A 1 95 ? -41.901 -16.490 17.188 1.00 90.44 95 LEU A N 1
ATOM 736 C CA . LEU A 1 95 ? -41.814 -17.838 17.758 1.00 90.44 95 LEU A CA 1
ATOM 737 C C . LEU A 1 95 ? -43.191 -18.460 18.003 1.00 90.44 95 LEU A C 1
ATOM 739 O O . LEU A 1 95 ? -43.404 -19.628 17.684 1.00 90.44 95 LEU A O 1
ATOM 743 N N . LYS A 1 96 ? -44.128 -17.690 18.568 1.00 91.88 96 LYS A N 1
ATOM 744 C CA . LYS A 1 96 ? -45.499 -18.159 18.808 1.00 91.88 96 LYS A CA 1
ATOM 745 C C . LYS A 1 96 ? -46.234 -18.447 17.505 1.00 91.88 96 LYS A C 1
ATOM 747 O O . LYS A 1 96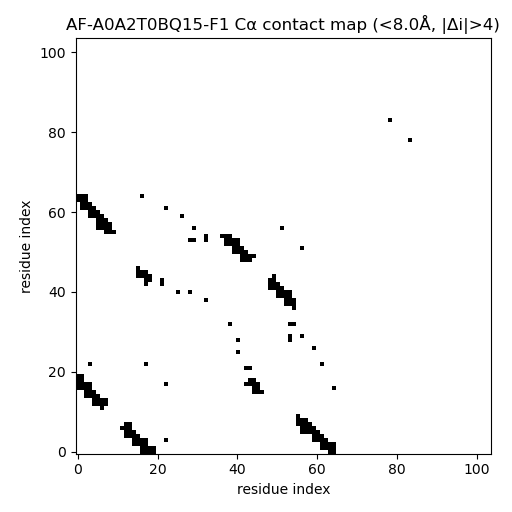 ? -46.872 -19.492 17.417 1.00 91.88 96 LYS A O 1
ATOM 752 N N . ASP A 1 97 ? -46.114 -17.560 16.525 1.00 93.38 97 ASP A N 1
ATOM 753 C CA . ASP A 1 97 ? -46.773 -17.702 15.228 1.00 93.38 97 ASP A CA 1
ATOM 754 C C . ASP A 1 97 ? -46.251 -18.964 14.507 1.00 93.38 97 ASP A C 1
ATOM 756 O O . ASP A 1 97 ? -47.042 -19.829 14.133 1.00 93.38 97 ASP A O 1
ATOM 760 N N . SER A 1 98 ? -44.929 -19.175 14.463 1.00 89.88 98 SER A N 1
ATOM 761 C CA . SER A 1 98 ? -44.322 -20.391 13.894 1.00 89.88 98 SER A CA 1
ATOM 762 C C . SER A 1 98 ? -44.719 -21.678 14.629 1.00 89.88 98 SER A C 1
ATOM 764 O O . SER A 1 98 ? -44.946 -22.712 14.004 1.00 89.88 98 SER A O 1
ATOM 766 N N . LEU A 1 99 ? -44.834 -21.644 15.960 1.00 88.81 99 LEU A N 1
ATOM 767 C CA . LEU A 1 99 ? -45.292 -22.798 16.745 1.00 88.81 99 LEU A CA 1
ATOM 768 C C . LEU A 1 99 ? -46.766 -23.140 16.500 1.00 88.81 99 LEU A C 1
ATOM 770 O O . LEU A 1 99 ? -47.149 -24.300 16.656 1.00 88.81 99 LEU A O 1
ATOM 774 N N . GLN A 1 100 ? -47.599 -22.156 16.157 1.00 85.94 100 GLN A N 1
ATOM 775 C CA . GLN A 1 100 ? -48.994 -22.389 15.783 1.00 85.94 100 GLN A CA 1
ATOM 776 C C . GLN A 1 100 ? -49.118 -22.940 14.363 1.00 85.94 100 GLN A C 1
ATOM 778 O O . GLN A 1 100 ? -49.945 -23.821 14.139 1.00 85.94 100 GLN A O 1
ATOM 783 N N . GLU A 1 101 ? -48.280 -22.480 13.434 1.00 85.38 101 GLU A N 1
ATOM 784 C CA . GLU A 1 101 ? -48.219 -23.015 12.069 1.00 85.38 101 GLU A CA 1
ATOM 785 C C . GLU A 1 101 ? -47.766 -24.478 12.043 1.00 85.38 101 GLU A C 1
ATOM 787 O O . GLU A 1 101 ? -48.359 -25.275 11.331 1.00 85.38 101 GLU A O 1
ATOM 792 N N . MET A 1 102 ? -46.801 -24.871 12.882 1.00 77.88 102 MET A N 1
ATOM 793 C CA . MET A 1 102 ? -46.345 -26.270 12.982 1.00 77.88 102 MET A CA 1
ATOM 794 C C . MET A 1 102 ? -47.362 -27.232 13.624 1.00 77.88 102 MET A C 1
ATOM 796 O O . MET A 1 102 ? -47.140 -28.441 13.625 1.00 77.88 102 MET A O 1
ATOM 800 N N . LYS A 1 103 ? -48.444 -26.719 14.225 1.00 72.88 103 LYS A N 1
ATOM 801 C CA . LYS A 1 103 ? -49.505 -27.525 14.857 1.00 72.88 103 LYS A CA 1
ATOM 802 C C . LYS A 1 103 ? -50.752 -27.699 13.979 1.00 72.88 103 LYS A C 1
ATOM 804 O O . LYS A 1 103 ? -51.688 -28.362 14.427 1.00 72.88 103 LYS A O 1
ATOM 809 N N . ARG A 1 104 ? -50.790 -27.080 12.797 1.00 55.06 104 ARG A N 1
ATOM 810 C CA . ARG A 1 104 ? -51.827 -27.282 11.774 1.00 55.06 104 ARG A CA 1
ATOM 811 C C . ARG A 1 104 ? -51.387 -28.337 10.773 1.00 55.06 104 ARG A C 1
ATOM 813 O O . ARG A 1 104 ? -52.293 -29.053 10.300 1.00 55.06 104 ARG A O 1
#

Mean predicted aligned error: 14.45 Å

pLDDT: mean 84.05, std 14.46, range [51.97, 96.94]

Foldseek 3Di:
DWWKWWAFPVRDIDIAAFDPVLVVVVVVVLVVPPDDDQDWRWDAGPVGIDIDRSVRTPDMDIGHPPDCPDPDPPPVPPPDPVVVVVVVVVVVVVVVVVVVVVVD

Radius of gyration: 25.86 Å; Cα contacts (8 Å, |Δi|>4): 115; chains: 1; bounding box: 69×38×46 Å

Nearest PDB structures (foldseek):
  7rur-assembly1_C  TM=7.658E-01  e=2.317E-02  Mycobacterium tuberculosis
  7rus-assembly1_A  TM=7.714E-01  e=4.502E-02  Mycobacterium tuberculosis
  6gwk-assembly1_B  TM=6.310E-01  e=9.292E-02  Caulobacter vibrioides CB15
  3v67-assembly1_B  TM=2.808E-01  e=4.708E+00  Vibrio parahaemolyticus

Sequence (104 aa):
MKDYTIWLKGGNSIGGTAKEDDLIGLKECFKKVKHRSYSGYEFEDTEGIVCVCLSDVQAIAITECTENKDIGFNTDSQISPDDVKKCAREFSKRLKDSLQEMKR

Organism: NCBI:txid1691940

Secondary structure (DSSP, 8-state):
-EEEEEEETTS-EEEEEE-HHHHHHHHHHHHH--SS---EEEEEETTEEEEEETTTEEEEEEEE-------S--TTS---HHHHHHHHHHHHHHHHHHHHHTT-